Protein AF-A0A6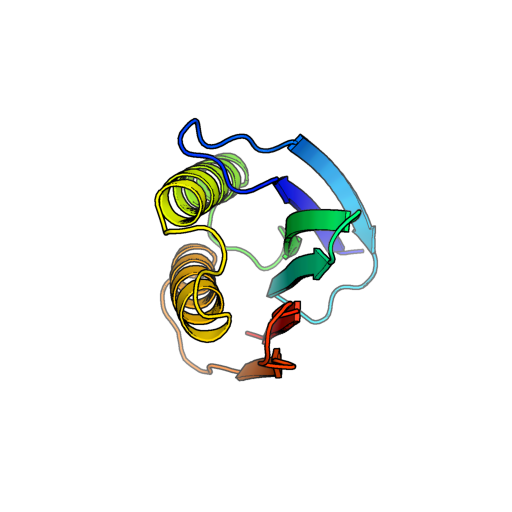62FFB8-F1 (afdb_monomer_lite)

Secondary structure (DSSP, 8-state):
-EEEEEEEE---TT--EEEEEEEEE--S-SEEEEEEEEEETTEEEEEEEEEEETTT-SS-HHHHHHHHHHHHHHHTTSPSS--HHHHHHHHHHHHHHHS-S-S--EEEEEEEE--SSS--EEEEEEEE-

Foldseek 3Di:
DFWKWKWKDFQALQLDGPDTDIDDDDDQFQKKKKWKAKQPPVDGGTMIMMIGRCVQWPDDPVRLSVLNSVLSNVRNPPPRCDPLVVNVVSVVVSVCVRHPDDDDWDWDKDWDWDDDPMIIIIMMITTHD

pLDDT: mean 83.83, std 11.18, range [48.25, 96.5]

Structure (mmCIF, N/CA/C/O backbone):
data_AF-A0A662FFB8-F1
#
_entry.id   AF-A0A662FFB8-F1
#
loop_
_atom_site.group_PDB
_atom_site.id
_atom_site.type_symbol
_atom_site.label_atom_id
_atom_site.label_alt_id
_atom_site.label_comp_id
_atom_site.label_asym_id
_atom_site.label_entity_id
_atom_site.label_seq_id
_atom_site.pdbx_PDB_ins_code
_atom_site.Cartn_x
_atom_site.Cartn_y
_atom_site.Cartn_z
_atom_site.occupancy
_atom_site.B_iso_or_equiv
_atom_site.auth_seq_id
_atom_site.auth_comp_id
_atom_site.auth_asym_id
_atom_site.auth_atom_id
_atom_site.pdbx_PDB_model_num
ATOM 1 N N . MET A 1 1 ? -22.597 6.192 6.570 1.00 79.31 1 MET A N 1
ATOM 2 C CA . MET A 1 1 ? -21.698 6.222 5.394 1.00 79.31 1 MET A CA 1
ATOM 3 C C . MET A 1 1 ? -20.290 6.257 5.936 1.00 79.31 1 MET A C 1
ATOM 5 O O . MET A 1 1 ? -20.074 7.029 6.860 1.00 79.31 1 MET A O 1
ATOM 9 N N . ALA A 1 2 ? -19.401 5.423 5.409 1.00 87.75 2 ALA A N 1
ATOM 10 C CA . ALA A 1 2 ? -18.025 5.320 5.874 1.00 87.75 2 ALA A CA 1
ATOM 11 C C . ALA A 1 2 ? -17.205 6.545 5.446 1.00 87.75 2 ALA A C 1
ATOM 13 O O . ALA A 1 2 ? -17.367 7.025 4.316 1.00 87.75 2 ALA A O 1
ATOM 14 N N . ARG A 1 3 ? -16.326 7.030 6.327 1.00 94.19 3 ARG A N 1
ATOM 15 C CA . ARG A 1 3 ? -15.320 8.061 6.029 1.00 94.19 3 ARG A CA 1
ATOM 16 C C . ARG A 1 3 ? -14.088 7.411 5.415 1.00 94.19 3 ARG A C 1
ATOM 18 O O . ARG A 1 3 ? -13.393 6.652 6.078 1.00 94.19 3 ARG A O 1
ATOM 25 N N . ILE A 1 4 ? -13.803 7.725 4.156 1.00 95.88 4 ILE A N 1
ATOM 26 C CA . ILE A 1 4 ? -12.706 7.110 3.408 1.00 95.88 4 ILE A CA 1
ATOM 27 C C . ILE A 1 4 ? -11.594 8.136 3.200 1.00 95.88 4 ILE A C 1
ATOM 29 O O . ILE A 1 4 ? -11.790 9.142 2.514 1.00 95.88 4 ILE A O 1
ATOM 33 N N . LEU A 1 5 ? -10.421 7.862 3.764 1.00 95.81 5 LEU A N 1
ATOM 34 C CA . LEU A 1 5 ? -9.181 8.549 3.419 1.00 95.81 5 LEU A CA 1
ATOM 35 C C . LEU A 1 5 ? -8.627 7.935 2.137 1.00 95.81 5 LEU A C 1
ATOM 37 O O . LEU A 1 5 ? -8.475 6.719 2.063 1.00 95.81 5 LEU A O 1
ATOM 41 N N . VAL A 1 6 ? -8.331 8.760 1.137 1.00 96.50 6 VAL A N 1
ATOM 42 C CA . VAL A 1 6 ? -7.671 8.329 -0.097 1.00 96.50 6 VAL A CA 1
ATOM 43 C C . VAL A 1 6 ? -6.343 9.058 -0.213 1.00 96.50 6 VAL A C 1
ATOM 45 O O . VAL A 1 6 ? -6.312 10.291 -0.244 1.00 96.50 6 VAL A O 1
ATOM 48 N N . LEU A 1 7 ? -5.270 8.281 -0.283 1.00 96.19 7 LEU A N 1
ATOM 49 C CA . LEU A 1 7 ? -3.903 8.744 -0.456 1.00 96.19 7 LEU A CA 1
ATOM 50 C C . LEU A 1 7 ? -3.368 8.192 -1.773 1.00 96.19 7 LEU A C 1
ATOM 52 O O . LEU A 1 7 ? -3.525 7.009 -2.056 1.00 96.19 7 LEU A O 1
ATOM 56 N N . THR A 1 8 ? -2.724 9.031 -2.569 1.00 95.38 8 THR A N 1
ATOM 57 C CA . THR A 1 8 ? -2.061 8.617 -3.810 1.00 95.38 8 THR A CA 1
ATOM 58 C C . THR A 1 8 ? -0.623 9.094 -3.778 1.00 95.38 8 THR A C 1
ATOM 60 O O . THR A 1 8 ? -0.364 10.207 -3.322 1.00 95.38 8 THR A O 1
ATOM 63 N N . CYS A 1 9 ? 0.310 8.285 -4.265 1.00 92.56 9 CYS A N 1
ATOM 64 C CA . CYS A 1 9 ? 1.685 8.707 -4.483 1.00 92.56 9 CYS A CA 1
ATOM 65 C C . CYS A 1 9 ? 2.237 8.187 -5.807 1.00 92.56 9 CYS A C 1
ATOM 67 O O . CYS A 1 9 ? 1.815 7.146 -6.315 1.00 92.56 9 CYS A O 1
ATOM 69 N N . HIS A 1 10 ? 3.212 8.929 -6.324 1.00 89.44 10 HIS A N 1
ATOM 70 C CA . HIS A 1 10 ? 4.217 8.396 -7.230 1.00 89.44 10 HIS A CA 1
ATOM 71 C C . HIS A 1 10 ? 5.410 8.010 -6.353 1.00 89.44 10 HIS A C 1
ATOM 73 O O . HIS A 1 10 ? 5.964 8.907 -5.707 1.00 89.44 10 HIS A O 1
ATOM 79 N N . PRO A 1 11 ? 5.763 6.717 -6.248 1.00 84.75 11 PRO A N 1
ATOM 80 C CA . PRO A 1 11 ? 6.930 6.297 -5.484 1.00 84.75 11 PRO A CA 1
ATOM 81 C C . PRO A 1 11 ? 8.168 7.097 -5.893 1.00 84.75 11 PRO A C 1
ATOM 83 O O . PRO A 1 11 ? 8.489 7.226 -7.071 1.00 84.75 11 PRO A O 1
ATOM 86 N N . SER A 1 12 ? 8.828 7.715 -4.916 1.00 79.94 12 SER A N 1
ATOM 87 C CA . SER A 1 12 ? 10.022 8.532 -5.147 1.00 79.94 12 SER A CA 1
ATOM 88 C C . SER A 1 12 ? 10.862 8.604 -3.873 1.00 79.94 12 SER A C 1
ATOM 90 O O . SER A 1 12 ? 10.291 8.576 -2.783 1.00 79.94 12 SER A O 1
ATOM 92 N N . PRO A 1 13 ? 12.198 8.746 -3.952 1.00 77.88 13 PRO A N 1
ATOM 93 C CA . PRO A 1 13 ? 13.052 8.810 -2.762 1.00 77.88 13 PRO A CA 1
ATOM 94 C C . PRO A 1 13 ? 12.665 9.915 -1.769 1.00 77.88 13 PRO A C 1
ATOM 96 O O . PRO A 1 13 ? 12.875 9.762 -0.564 1.00 77.88 13 PRO A O 1
ATOM 99 N N . GLU A 1 14 ? 12.081 11.012 -2.261 1.00 79.50 14 GLU A N 1
ATOM 100 C CA . GLU A 1 14 ? 11.605 12.143 -1.455 1.00 79.50 14 GLU A CA 1
ATOM 101 C C . GLU A 1 14 ? 10.301 11.839 -0.693 1.00 79.50 14 GLU A C 1
ATOM 103 O O . GLU A 1 14 ? 9.920 12.595 0.203 1.00 79.50 14 GLU A O 1
ATOM 108 N N . GLY A 1 15 ? 9.630 10.723 -1.003 1.00 67.62 15 GLY A N 1
ATOM 109 C CA . GLY A 1 15 ? 8.423 10.278 -0.311 1.00 67.62 15 GLY A CA 1
ATOM 110 C C . GLY A 1 15 ? 7.259 11.238 -0.516 1.00 67.62 15 GLY A C 1
ATOM 111 O O . GLY A 1 15 ? 6.774 11.846 0.437 1.00 67.62 15 GLY A O 1
ATOM 112 N N . GLY A 1 16 ? 6.822 11.423 -1.762 1.00 73.12 16 GLY A N 1
ATOM 113 C CA . GLY A 1 16 ? 5.763 12.376 -2.095 1.00 73.12 16 GLY A CA 1
ATOM 114 C C . GLY A 1 16 ? 4.373 11.747 -2.149 1.00 73.12 16 GLY A C 1
ATOM 115 O O . GLY A 1 16 ? 4.071 11.025 -3.094 1.00 73.12 16 GLY A O 1
ATOM 116 N N . VAL A 1 17 ? 3.482 12.086 -1.209 1.00 79.38 17 VAL A N 1
ATOM 117 C CA . VAL A 1 17 ? 2.034 11.885 -1.409 1.00 79.38 17 VAL A CA 1
ATOM 118 C C . VAL A 1 17 ? 1.549 12.965 -2.373 1.00 79.38 17 VAL A C 1
ATOM 120 O O . VAL A 1 17 ? 1.646 14.156 -2.086 1.00 79.38 17 VAL A O 1
ATOM 123 N N . THR A 1 18 ? 1.062 12.552 -3.535 1.00 85.62 18 THR A N 1
ATOM 124 C CA . THR A 1 18 ? 0.660 13.437 -4.634 1.00 85.62 18 THR A CA 1
ATOM 125 C C . THR A 1 18 ? -0.790 13.878 -4.509 1.00 85.62 18 THR A C 1
ATOM 127 O O . THR A 1 18 ? -1.171 14.919 -5.041 1.00 85.62 18 THR A O 1
ATOM 130 N N . ASN A 1 19 ? -1.608 13.112 -3.784 1.00 88.69 19 ASN A N 1
ATOM 131 C CA . ASN A 1 19 ? -2.996 13.458 -3.518 1.00 88.69 19 ASN A CA 1
ATOM 132 C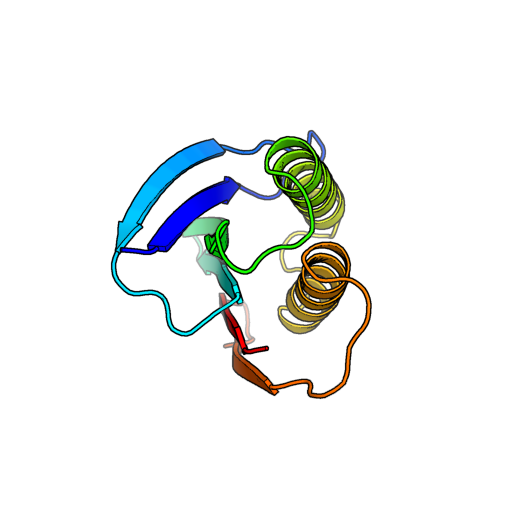 C . ASN A 1 19 ? -3.436 12.955 -2.139 1.00 88.69 19 ASN A C 1
ATOM 134 O O . ASN A 1 19 ? -3.211 11.796 -1.798 1.00 88.69 19 ASN A O 1
ATOM 138 N N . VAL A 1 20 ? -4.095 13.826 -1.375 1.00 92.00 20 VAL A N 1
ATOM 139 C CA . VAL A 1 20 ? -4.796 13.488 -0.133 1.00 92.00 20 VAL A CA 1
ATOM 140 C C . VAL A 1 20 ? -6.218 14.003 -0.266 1.00 92.00 20 VAL A C 1
ATOM 142 O O . VAL A 1 20 ? -6.438 15.209 -0.389 1.00 92.00 20 VAL A O 1
ATOM 145 N N . ARG A 1 21 ? -7.203 13.106 -0.224 1.00 94.69 21 ARG A N 1
ATOM 146 C CA . ARG A 1 21 ? -8.616 13.495 -0.268 1.00 94.69 21 ARG A CA 1
ATOM 147 C C . ARG A 1 21 ? -9.462 12.647 0.662 1.00 94.69 21 ARG A C 1
ATOM 149 O O . ARG A 1 21 ? -9.163 11.487 0.932 1.00 94.69 21 ARG A O 1
ATOM 156 N N . LYS A 1 22 ? -10.573 13.232 1.098 1.00 92.31 22 LYS A N 1
ATOM 157 C CA . LYS A 1 22 ? -11.612 12.543 1.863 1.00 92.31 22 LYS A CA 1
ATOM 158 C 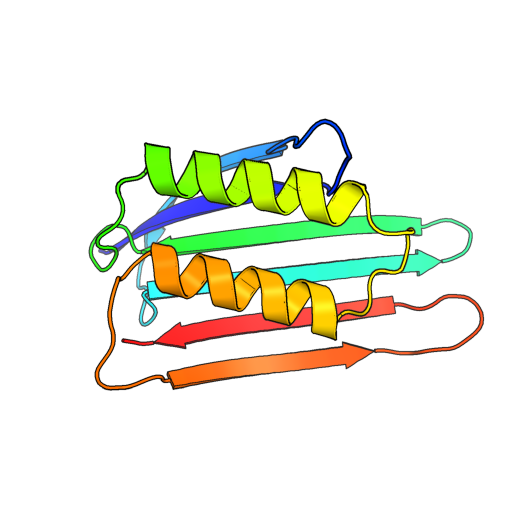C . LYS A 1 22 ? -12.798 12.266 0.960 1.00 92.31 22 LYS A C 1
ATOM 160 O O . LYS A 1 22 ? -13.217 13.125 0.186 1.00 92.31 22 LYS A O 1
ATOM 165 N N . SER A 1 23 ? -13.327 11.060 1.064 1.00 92.25 23 SER A N 1
ATOM 166 C CA . SER A 1 23 ? -14.536 10.631 0.379 1.00 92.25 23 SER A CA 1
ATOM 167 C C . SER A 1 23 ? -15.492 9.988 1.378 1.00 92.25 23 SER A C 1
ATOM 169 O O . SER A 1 23 ? -15.097 9.591 2.474 1.00 92.25 23 SER A O 1
ATOM 171 N N . TYR A 1 24 ? -16.760 9.896 0.998 1.00 90.06 24 TYR A N 1
ATOM 172 C CA . TYR A 1 24 ? -17.798 9.251 1.789 1.00 90.06 24 TYR A CA 1
ATOM 173 C C . TYR A 1 24 ? -18.476 8.202 0.922 1.00 90.06 24 TYR A C 1
ATOM 175 O O . TYR A 1 24 ? -18.862 8.480 -0.213 1.00 90.06 24 TYR A O 1
ATOM 183 N N . GLY A 1 25 ? -18.629 6.990 1.445 1.00 86.75 25 GLY A N 1
ATOM 184 C CA . GLY A 1 25 ? -19.166 5.895 0.649 1.00 86.75 25 GLY A CA 1
ATOM 185 C C . GLY A 1 25 ? -19.580 4.686 1.467 1.00 86.75 25 GLY A C 1
ATOM 186 O O . GLY A 1 25 ? -19.625 4.717 2.697 1.00 86.75 25 GLY A O 1
ATOM 187 N N . LYS A 1 26 ? -19.920 3.607 0.764 1.00 84.75 26 LYS A N 1
ATOM 188 C CA . LYS A 1 26 ? -19.984 2.272 1.360 1.00 84.75 26 LYS A CA 1
ATOM 189 C C . LYS A 1 26 ? -18.591 1.657 1.248 1.00 84.75 26 LYS A C 1
ATOM 191 O O . LYS A 1 26 ? -18.056 1.594 0.145 1.00 84.75 26 LYS A O 1
ATOM 196 N N . ALA A 1 27 ? -18.027 1.230 2.371 1.00 85.94 27 ALA A N 1
ATOM 197 C CA . ALA A 1 27 ? -16.772 0.497 2.424 1.00 85.94 27 ALA A CA 1
ATOM 198 C C . ALA A 1 27 ? -17.004 -0.769 3.251 1.00 85.94 27 ALA A C 1
ATOM 200 O O . ALA A 1 27 ? -17.403 -0.682 4.406 1.00 85.94 27 ALA A O 1
ATOM 201 N N . GLU A 1 28 ? -16.787 -1.927 2.633 1.00 87.69 28 GLU A N 1
ATOM 202 C CA . GLU A 1 28 ? -16.823 -3.241 3.297 1.00 87.69 28 GLU A CA 1
ATOM 203 C C . GLU A 1 28 ? -15.415 -3.697 3.706 1.00 87.69 28 GLU A C 1
ATOM 205 O O . GLU A 1 28 ? -15.218 -4.849 4.057 1.00 87.69 28 GLU A O 1
ATOM 210 N N . TYR A 1 29 ? -14.425 -2.812 3.604 1.00 89.38 29 TYR A N 1
ATOM 211 C CA . TYR A 1 29 ? -13.017 -3.070 3.880 1.00 89.38 29 TYR A CA 1
ATOM 212 C C . TYR A 1 29 ? -12.491 -2.058 4.899 1.00 89.38 29 TYR A C 1
ATOM 214 O O . TYR A 1 29 ? -13.025 -0.952 5.027 1.00 89.38 29 TYR A O 1
ATOM 222 N N . VAL A 1 30 ? -11.403 -2.421 5.573 1.00 91.25 30 VAL A N 1
ATOM 223 C CA . VAL A 1 30 ? -10.631 -1.504 6.422 1.00 91.25 30 VAL A CA 1
ATOM 224 C C . VAL A 1 30 ? -9.666 -0.705 5.564 1.00 91.25 30 VAL A C 1
ATOM 226 O O . VAL A 1 30 ? -9.664 0.521 5.608 1.00 91.25 30 VAL A O 1
ATOM 229 N N . ALA A 1 31 ? -8.888 -1.395 4.730 1.00 92.50 31 ALA A N 1
ATOM 230 C CA . ALA A 1 31 ? -7.938 -0.776 3.821 1.00 92.50 31 ALA A CA 1
ATOM 231 C C . ALA A 1 31 ? -7.967 -1.448 2.443 1.00 92.50 31 ALA A C 1
ATOM 233 O O . ALA A 1 31 ? -8.263 -2.634 2.306 1.00 92.50 31 ALA A O 1
ATOM 234 N N . LEU A 1 32 ? -7.674 -0.675 1.406 1.00 94.12 32 LEU A N 1
ATOM 235 C CA . LEU A 1 32 ? -7.543 -1.132 0.032 1.00 94.12 32 LEU A CA 1
ATOM 236 C C . LEU A 1 32 ? -6.347 -0.421 -0.584 1.00 94.12 32 LEU A C 1
ATOM 238 O O . LEU A 1 32 ? -6.257 0.799 -0.505 1.00 94.12 32 LEU A O 1
ATOM 242 N N . ALA A 1 33 ? -5.461 -1.177 -1.216 1.00 94.88 33 ALA A N 1
ATOM 243 C CA . ALA A 1 33 ? -4.331 -0.645 -1.956 1.00 94.88 33 ALA A CA 1
ATOM 244 C C . ALA A 1 33 ? -4.399 -1.089 -3.418 1.00 94.88 33 ALA A C 1
ATOM 246 O O . ALA A 1 33 ? -4.634 -2.265 -3.713 1.00 94.88 33 ALA A O 1
ATOM 247 N N . GLU A 1 34 ? -4.196 -0.141 -4.324 1.00 94.56 34 GLU A N 1
ATOM 248 C CA . GLU A 1 34 ? -4.100 -0.360 -5.763 1.00 94.56 34 GLU A CA 1
ATOM 249 C C . GLU A 1 34 ? -2.745 0.158 -6.234 1.00 94.56 34 GLU A C 1
ATOM 251 O O . GLU A 1 34 ? -2.402 1.317 -6.013 1.00 94.56 34 GLU A O 1
ATOM 256 N N . TYR A 1 35 ? -1.975 -0.716 -6.868 1.00 92.00 35 TYR A N 1
ATOM 257 C CA . TYR A 1 35 ? -0.666 -0.400 -7.413 1.00 92.00 35 TYR A CA 1
ATOM 258 C C . TYR A 1 35 ? -0.643 -0.679 -8.903 1.00 92.00 35 TYR A C 1
ATOM 260 O O . TYR A 1 35 ? -1.192 -1.683 -9.375 1.00 92.00 35 TYR A O 1
ATOM 268 N N . TYR A 1 36 ? 0.013 0.211 -9.629 1.00 89.50 36 TYR A N 1
ATOM 269 C CA . TYR A 1 36 ? 0.181 0.122 -11.060 1.00 89.50 36 TYR A CA 1
ATOM 270 C C . TYR A 1 36 ? 1.575 0.609 -11.433 1.00 89.50 36 TYR A C 1
ATOM 272 O O . TYR A 1 36 ? 1.933 1.740 -11.108 1.00 89.50 36 TYR A O 1
ATOM 280 N N . VAL A 1 37 ? 2.303 -0.205 -12.192 1.00 86.50 37 VAL A N 1
ATOM 281 C CA . VAL A 1 37 ? 3.540 0.177 -12.868 1.00 86.50 37 VAL A CA 1
ATOM 282 C C . VAL A 1 37 ? 3.476 -0.235 -14.333 1.00 86.50 37 VAL A C 1
ATOM 284 O O . VAL A 1 37 ? 3.022 -1.331 -14.667 1.00 86.50 37 VAL A O 1
ATOM 287 N N . THR A 1 38 ? 3.912 0.656 -15.216 1.00 82.38 38 THR A N 1
ATOM 288 C CA . THR A 1 38 ? 4.129 0.376 -16.638 1.00 82.38 38 THR A CA 1
ATOM 289 C C . THR A 1 38 ? 5.486 0.911 -17.043 1.00 82.38 38 THR A C 1
ATOM 291 O O . THR A 1 38 ? 5.885 1.979 -16.581 1.00 82.38 38 THR A O 1
ATOM 294 N N . ASN A 1 39 ? 6.162 0.175 -17.915 1.00 73.31 39 ASN A N 1
ATOM 295 C CA . ASN A 1 39 ? 7.473 0.530 -18.435 1.00 73.31 39 ASN A CA 1
ATOM 296 C C . ASN A 1 39 ? 7.481 0.463 -19.968 1.00 73.31 39 ASN A C 1
ATOM 298 O O . ASN A 1 39 ? 8.376 -0.120 -20.557 1.00 73.31 39 ASN A O 1
ATOM 302 N N . GLU A 1 40 ? 6.436 0.964 -20.629 1.00 75.31 40 GLU A N 1
ATOM 303 C CA . GLU A 1 40 ? 6.377 0.992 -22.096 1.00 75.31 40 GLU A CA 1
ATOM 304 C C . GLU A 1 40 ? 7.289 2.121 -22.630 1.00 75.31 40 GLU A C 1
ATOM 306 O O . GLU A 1 40 ? 7.437 3.134 -21.945 1.00 75.31 40 GLU A O 1
ATOM 311 N N . PRO A 1 41 ? 7.839 2.018 -23.860 1.00 67.69 41 PRO A N 1
ATOM 312 C CA . PRO A 1 41 ? 8.804 2.976 -24.428 1.00 67.69 41 PRO A CA 1
ATOM 313 C C . PRO A 1 41 ? 8.406 4.461 -24.368 1.00 67.69 41 PRO A C 1
ATOM 315 O O . PRO A 1 41 ? 9.276 5.324 -24.397 1.00 67.69 41 PRO A O 1
ATOM 318 N N . ASP A 1 42 ? 7.105 4.751 -24.274 1.00 72.62 42 ASP A N 1
ATOM 319 C CA . ASP A 1 42 ? 6.536 6.104 -24.215 1.00 72.62 42 ASP A CA 1
ATOM 320 C C . ASP A 1 42 ? 5.633 6.323 -22.985 1.00 72.62 42 ASP A C 1
ATOM 322 O O . ASP A 1 42 ? 4.948 7.345 -22.870 1.00 72.62 42 ASP A O 1
ATOM 326 N N . ARG A 1 43 ? 5.557 5.335 -22.084 1.00 66.19 43 ARG A N 1
ATOM 327 C CA . ARG A 1 43 ? 4.712 5.363 -20.885 1.00 66.19 43 ARG A CA 1
ATOM 328 C C . ARG A 1 43 ? 5.425 4.643 -19.755 1.00 66.19 43 ARG A C 1
ATOM 330 O O . ARG A 1 43 ? 5.237 3.443 -19.553 1.00 66.19 43 ARG A O 1
ATOM 337 N N . GLU A 1 44 ? 6.185 5.424 -19.003 1.00 74.31 44 GLU A N 1
ATOM 338 C CA . GLU A 1 44 ? 6.727 5.034 -17.710 1.00 74.31 44 GLU A CA 1
ATOM 339 C C . GLU A 1 44 ? 5.938 5.764 -16.625 1.00 74.31 44 GLU A C 1
ATOM 341 O O . GLU A 1 44 ? 5.961 6.995 -16.538 1.00 74.31 44 GLU A O 1
ATOM 346 N N . TYR A 1 45 ? 5.171 5.019 -15.832 1.00 81.44 45 TYR A N 1
ATOM 347 C CA . TYR A 1 45 ? 4.578 5.575 -14.624 1.00 81.44 45 TYR A CA 1
ATOM 348 C C . TYR A 1 45 ? 4.330 4.503 -13.577 1.00 81.44 45 TYR A C 1
ATOM 350 O O . TYR A 1 45 ? 3.942 3.374 -13.884 1.00 81.44 45 TYR A O 1
ATOM 358 N N . GLU A 1 46 ? 4.497 4.917 -12.329 1.00 85.38 46 GLU A N 1
ATOM 359 C CA . GLU A 1 46 ? 4.262 4.118 -11.141 1.00 85.38 46 GLU A CA 1
ATOM 360 C C . GLU A 1 46 ? 3.328 4.887 -10.204 1.00 85.38 46 GLU A C 1
ATOM 362 O O . GLU A 1 46 ? 3.542 6.071 -9.919 1.00 85.38 46 GLU A O 1
ATOM 367 N N . ILE A 1 47 ? 2.247 4.243 -9.772 1.00 91.00 47 ILE A N 1
ATOM 368 C CA . ILE A 1 47 ? 1.233 4.832 -8.897 1.00 91.00 47 ILE A CA 1
ATOM 369 C C . ILE A 1 47 ? 0.862 3.815 -7.827 1.00 91.00 47 ILE A C 1
ATOM 371 O O . ILE A 1 47 ? 0.520 2.675 -8.138 1.00 91.00 47 ILE A O 1
ATOM 375 N N . LEU A 1 48 ? 0.847 4.270 -6.576 1.00 93.19 48 LEU A N 1
ATOM 376 C CA . LEU A 1 48 ? 0.240 3.562 -5.458 1.00 93.19 48 LEU A CA 1
ATOM 377 C C . LEU A 1 48 ? -0.897 4.416 -4.890 1.00 93.19 48 LEU A C 1
ATOM 379 O O . LEU A 1 48 ? -0.704 5.584 -4.548 1.00 93.19 48 LEU A O 1
ATOM 383 N N . GLU A 1 49 ? -2.086 3.835 -4.782 1.00 96.19 49 GLU A N 1
ATOM 384 C CA . GLU A 1 49 ? -3.238 4.434 -4.115 1.00 96.19 49 GLU A CA 1
ATOM 385 C C . GLU A 1 49 ? -3.629 3.593 -2.901 1.00 96.19 49 GLU A C 1
ATOM 387 O O . GLU A 1 49 ? -3.822 2.385 -3.013 1.00 96.19 49 GLU A O 1
ATOM 392 N N . LEU A 1 50 ? -3.787 4.241 -1.749 1.00 96.38 50 LEU A N 1
ATOM 393 C CA . LEU A 1 50 ? -4.323 3.663 -0.526 1.00 96.38 50 LEU A CA 1
ATOM 394 C C . LEU A 1 50 ? -5.685 4.285 -0.219 1.00 96.38 50 LEU A C 1
ATOM 396 O O . LEU A 1 50 ? -5.843 5.505 -0.202 1.00 96.38 50 LEU A O 1
ATOM 400 N N . ARG A 1 51 ? -6.669 3.444 0.090 1.00 96.06 51 ARG A N 1
ATOM 401 C CA . ARG A 1 51 ? -7.979 3.839 0.605 1.00 96.06 51 ARG A CA 1
ATOM 402 C C . ARG A 1 51 ? -8.184 3.216 1.971 1.00 96.06 51 ARG A C 1
ATOM 404 O O . ARG A 1 51 ? -8.149 1.997 2.083 1.00 96.06 51 ARG A O 1
ATOM 411 N N . VAL A 1 52 ? -8.463 4.028 2.982 1.00 94.81 52 VAL A N 1
ATOM 412 C CA . VAL A 1 52 ? -8.678 3.562 4.358 1.00 94.81 52 VAL A CA 1
ATOM 413 C C . VAL A 1 52 ? -10.044 4.007 4.849 1.00 94.81 52 VAL A C 1
ATOM 415 O O . VAL A 1 52 ? -10.391 5.182 4.743 1.00 94.81 52 VAL A O 1
ATOM 418 N N . ASN A 1 53 ? -10.821 3.073 5.387 1.00 94.12 53 ASN A N 1
ATOM 419 C CA . ASN A 1 53 ? -12.041 3.367 6.117 1.00 94.12 53 ASN A CA 1
ATOM 420 C C . ASN A 1 53 ? -11.676 3.826 7.536 1.00 94.12 53 ASN A C 1
ATOM 422 O O . ASN A 1 53 ? -11.363 3.013 8.401 1.00 94.12 53 ASN A O 1
ATOM 426 N N . LEU A 1 54 ? -11.729 5.136 7.769 1.00 93.06 54 LEU A N 1
ATOM 427 C CA . LEU A 1 54 ? -11.376 5.768 9.043 1.00 93.06 54 LEU A CA 1
ATOM 428 C C . LEU A 1 54 ? -12.339 5.425 10.185 1.00 93.06 54 LEU A C 1
ATOM 430 O O . LEU A 1 54 ? -12.033 5.722 11.334 1.00 93.06 54 LEU A O 1
ATOM 434 N N . ASP A 1 55 ? -13.511 4.863 9.886 1.00 91.12 55 ASP A N 1
ATOM 435 C CA . ASP A 1 55 ? -14.441 4.398 10.919 1.00 91.12 55 ASP A CA 1
ATOM 436 C C . ASP A 1 55 ? -14.064 3.005 11.446 1.00 91.12 55 ASP A C 1
ATOM 438 O O . ASP A 1 55 ? -14.499 2.625 12.526 1.00 91.12 55 ASP A O 1
ATOM 442 N N . GLU A 1 56 ? -13.240 2.267 10.696 1.00 89.88 56 GLU A N 1
ATOM 443 C CA . GLU A 1 56 ? -12.793 0.908 11.019 1.00 89.88 56 GLU A CA 1
ATOM 444 C C . GLU A 1 56 ? -11.302 0.817 11.364 1.00 89.88 56 GLU A C 1
ATOM 446 O O . GLU A 1 56 ? -10.860 -0.220 11.864 1.00 89.88 56 GLU A O 1
ATOM 451 N N . ALA A 1 57 ? -10.526 1.852 11.032 1.00 89.00 57 ALA A N 1
ATOM 452 C CA . ALA A 1 57 ? -9.108 1.961 11.342 1.00 89.00 57 ALA A CA 1
ATOM 453 C C . ALA A 1 57 ? -8.890 2.331 12.815 1.00 89.00 57 ALA A C 1
ATOM 455 O O . ALA A 1 57 ? -9.646 3.116 13.385 1.00 89.00 57 ALA A O 1
ATOM 456 N N . GLU A 1 58 ? -7.825 1.799 13.409 1.00 89.31 58 GLU A N 1
ATOM 457 C CA . GLU A 1 58 ? -7.395 2.153 14.766 1.00 89.31 58 GLU A CA 1
ATOM 458 C C . GLU A 1 58 ? -6.303 3.226 14.758 1.00 89.31 58 GLU A C 1
ATOM 460 O O . GLU A 1 58 ? -6.245 4.059 15.664 1.00 89.31 58 GLU A O 1
ATOM 465 N N . ALA A 1 59 ? -5.467 3.247 13.715 1.00 88.69 59 ALA A N 1
ATOM 466 C CA . ALA A 1 59 ? -4.511 4.323 13.497 1.00 88.69 59 ALA A CA 1
ATOM 467 C C . ALA A 1 59 ? -5.221 5.629 13.111 1.00 88.69 59 ALA A C 1
ATOM 469 O O . ALA A 1 59 ? -6.181 5.642 12.333 1.00 88.69 59 ALA A O 1
ATOM 470 N N . ASP A 1 60 ? -4.718 6.753 13.620 1.00 91.88 60 ASP A N 1
ATOM 471 C CA . ASP A 1 60 ? -5.230 8.066 13.244 1.00 91.88 60 ASP A CA 1
ATOM 472 C C . ASP A 1 60 ? -4.781 8.483 11.831 1.00 91.88 60 ASP A C 1
ATOM 474 O O . ASP A 1 60 ? -3.784 8.011 11.286 1.00 91.88 60 ASP A O 1
ATOM 478 N N . GLU A 1 61 ? -5.519 9.418 11.230 1.00 92.12 61 GLU A N 1
ATOM 479 C CA . GLU A 1 61 ? -5.274 9.907 9.867 1.00 92.12 61 GLU A CA 1
ATOM 480 C C . GLU A 1 61 ? -3.842 10.415 9.644 1.00 92.12 61 GLU A C 1
ATOM 482 O O . GLU A 1 61 ? -3.281 10.219 8.561 1.00 92.12 61 GLU A O 1
ATOM 487 N N . LYS A 1 62 ? -3.240 11.068 10.647 1.00 91.88 62 LYS A N 1
ATOM 488 C CA . LYS A 1 62 ? -1.886 11.610 10.533 1.00 91.88 62 LYS A CA 1
ATOM 489 C C . LYS A 1 62 ? -0.873 10.470 10.513 1.00 91.88 62 LYS A C 1
ATOM 491 O O . LYS A 1 62 ? -0.016 10.468 9.633 1.00 91.88 62 LYS A O 1
ATOM 496 N N . SER A 1 63 ? -1.013 9.499 11.415 1.00 92.69 63 SER A N 1
ATOM 497 C CA . SER A 1 63 ? -0.181 8.294 11.445 1.00 92.69 63 SER A CA 1
ATOM 498 C C . SER A 1 63 ? -0.290 7.503 10.139 1.00 92.69 63 SER A C 1
ATOM 500 O O . SER A 1 63 ? 0.735 7.204 9.532 1.00 92.69 63 SER A O 1
ATOM 502 N N . ILE A 1 64 ? -1.506 7.277 9.628 1.00 94.00 64 ILE A N 1
ATOM 503 C CA . ILE A 1 64 ? -1.730 6.591 8.343 1.00 94.00 64 ILE A CA 1
ATOM 504 C C . ILE A 1 64 ? -1.024 7.327 7.199 1.00 94.00 64 ILE A C 1
ATOM 506 O O . ILE A 1 64 ? -0.355 6.710 6.370 1.00 94.00 64 ILE A O 1
ATOM 510 N N . THR A 1 65 ? -1.169 8.653 7.144 1.00 93.50 65 THR A N 1
ATOM 511 C CA . THR A 1 65 ? -0.569 9.472 6.084 1.00 93.50 65 THR A CA 1
ATOM 512 C C . THR A 1 65 ? 0.955 9.455 6.155 1.00 93.50 65 THR A C 1
ATOM 514 O O . THR A 1 65 ? 1.615 9.377 5.120 1.00 93.50 65 THR A O 1
ATOM 517 N N . GLU A 1 66 ? 1.525 9.511 7.358 1.00 93.00 66 GLU A N 1
ATOM 518 C CA . GLU A 1 66 ? 2.970 9.462 7.578 1.00 93.00 66 GLU A CA 1
ATOM 519 C C . GLU A 1 66 ? 3.553 8.087 7.226 1.00 93.00 66 GLU A C 1
ATOM 521 O O . GLU A 1 66 ? 4.524 8.021 6.471 1.00 93.00 66 GLU A O 1
ATOM 526 N N . SER A 1 67 ? 2.916 6.993 7.655 1.00 93.25 67 SER A N 1
ATOM 527 C CA . SER A 1 67 ? 3.316 5.633 7.274 1.00 93.25 67 SER A CA 1
ATOM 528 C C . SER A 1 67 ? 3.210 5.409 5.764 1.00 93.25 67 SER A C 1
ATOM 530 O O . SER A 1 67 ? 4.130 4.865 5.156 1.00 93.25 67 SER A O 1
ATOM 532 N N . PHE A 1 68 ? 2.147 5.902 5.119 1.00 94.44 68 PHE A N 1
ATOM 533 C CA . PHE A 1 68 ? 2.018 5.833 3.663 1.00 94.44 68 PHE A CA 1
ATOM 534 C C . PHE A 1 68 ? 3.096 6.657 2.944 1.00 94.44 68 PHE A C 1
ATOM 536 O O . PHE A 1 68 ? 3.671 6.206 1.956 1.00 94.44 68 PHE A O 1
ATOM 543 N N . LYS A 1 69 ? 3.430 7.847 3.457 1.00 92.00 69 LYS A N 1
ATOM 544 C CA . LYS A 1 69 ? 4.518 8.676 2.923 1.00 92.00 69 LYS A CA 1
ATOM 545 C C . LYS A 1 69 ? 5.869 7.957 3.006 1.00 92.00 69 LYS A C 1
ATOM 547 O O . LYS A 1 69 ? 6.629 7.969 2.035 1.00 92.00 69 LYS A O 1
ATOM 552 N N . ASN A 1 70 ? 6.150 7.320 4.142 1.00 92.44 70 ASN A N 1
ATOM 553 C CA . ASN A 1 70 ? 7.363 6.532 4.351 1.00 92.44 70 ASN A CA 1
ATOM 554 C C . ASN A 1 70 ? 7.413 5.336 3.399 1.00 92.44 70 ASN A C 1
ATOM 556 O O . ASN A 1 70 ? 8.428 5.148 2.734 1.00 92.44 70 ASN A O 1
ATOM 560 N N . LEU A 1 71 ? 6.299 4.613 3.239 1.00 92.00 71 LEU A N 1
ATOM 561 C CA . LEU A 1 71 ? 6.168 3.543 2.253 1.00 92.00 71 LEU A CA 1
ATOM 562 C C . LEU A 1 71 ? 6.512 4.039 0.840 1.00 92.00 71 LEU A C 1
ATOM 564 O O . LEU A 1 71 ? 7.359 3.454 0.175 1.00 92.00 71 LEU A O 1
ATOM 568 N N . CYS A 1 72 ? 5.928 5.153 0.391 1.00 90.44 72 CYS A N 1
ATOM 569 C CA . CYS A 1 72 ? 6.229 5.715 -0.930 1.00 90.44 72 CYS A CA 1
ATOM 570 C C . CYS A 1 72 ? 7.708 6.123 -1.083 1.00 90.44 72 CYS A C 1
ATOM 572 O O . CYS A 1 72 ? 8.259 6.004 -2.178 1.00 90.44 72 CYS A O 1
ATOM 574 N N . SER A 1 73 ? 8.355 6.574 0.000 1.00 89.94 73 SER A N 1
ATOM 575 C CA . SER A 1 73 ? 9.796 6.867 0.028 1.00 89.94 73 SER A CA 1
ATOM 576 C C . SER A 1 73 ? 10.650 5.609 -0.099 1.00 89.94 73 SER A C 1
ATOM 578 O O . SER A 1 73 ? 11.619 5.596 -0.856 1.00 89.94 73 SER A O 1
ATOM 580 N N . GLU A 1 74 ? 10.297 4.550 0.631 1.00 89.06 74 GLU A N 1
ATOM 581 C CA . GLU A 1 74 ? 10.980 3.258 0.564 1.00 89.06 74 GLU A CA 1
ATOM 582 C C . GLU A 1 74 ? 10.870 2.643 -0.828 1.00 89.06 74 GLU A C 1
ATOM 584 O O . GLU A 1 74 ? 11.886 2.244 -1.394 1.00 89.06 74 GLU A O 1
ATOM 589 N N . LEU A 1 75 ? 9.664 2.635 -1.402 1.00 87.12 75 LEU A N 1
ATOM 590 C CA . LEU A 1 75 ? 9.412 2.109 -2.741 1.00 87.12 75 LEU A CA 1
ATOM 591 C C . LEU A 1 75 ? 10.194 2.875 -3.811 1.00 87.12 75 LEU A C 1
ATOM 593 O O . LEU A 1 75 ? 10.814 2.254 -4.662 1.00 87.12 75 LEU A O 1
ATOM 597 N N . GLY A 1 76 ? 10.271 4.206 -3.721 1.00 83.19 76 GLY A N 1
ATOM 598 C CA . GLY A 1 76 ? 11.045 5.010 -4.670 1.00 83.19 76 GLY A CA 1
ATOM 599 C C . GLY A 1 76 ? 12.566 4.845 -4.583 1.00 83.19 76 GLY A C 1
ATOM 600 O O . GLY A 1 76 ? 13.279 5.357 -5.443 1.00 83.19 76 GLY A O 1
ATOM 601 N N . ARG A 1 77 ? 13.087 4.178 -3.543 1.00 83.00 77 ARG A N 1
ATOM 602 C CA . ARG A 1 77 ? 14.509 3.795 -3.442 1.00 83.00 77 ARG A CA 1
ATOM 603 C C . ARG A 1 77 ? 14.786 2.412 -4.019 1.00 83.00 77 ARG A C 1
ATOM 605 O O . ARG A 1 77 ? 15.955 2.064 -4.194 1.00 83.00 77 ARG A O 1
ATOM 612 N N . LEU A 1 78 ? 13.746 1.619 -4.265 1.00 77.31 78 LEU A N 1
ATOM 613 C CA . LEU A 1 78 ? 13.889 0.373 -4.998 1.00 77.31 78 LEU A CA 1
ATOM 614 C C . LEU A 1 78 ? 14.215 0.708 -6.459 1.00 77.31 78 LEU A C 1
ATOM 616 O O . LEU A 1 78 ? 13.820 1.769 -6.950 1.00 77.31 78 LEU A O 1
ATOM 620 N N . PRO A 1 79 ? 14.969 -0.153 -7.160 1.00 68.31 79 PRO A N 1
ATOM 621 C CA . PRO A 1 79 ? 15.147 0.021 -8.590 1.00 68.31 79 PRO A CA 1
ATOM 622 C C . PRO A 1 79 ? 13.768 0.130 -9.267 1.00 68.31 79 PRO A C 1
ATOM 624 O O . PRO A 1 79 ? 12.854 -0.601 -8.868 1.00 68.31 79 PRO A O 1
ATOM 627 N N . PRO A 1 80 ? 13.603 1.027 -10.263 1.00 59.53 80 PRO A N 1
ATOM 628 C CA . PRO A 1 80 ? 12.391 1.050 -11.075 1.00 59.53 80 PRO A CA 1
ATOM 629 C C . PRO A 1 80 ? 12.159 -0.373 -11.579 1.00 59.53 80 PRO A C 1
ATOM 631 O O . PRO A 1 80 ? 13.125 -1.018 -11.995 1.00 59.53 80 PRO A O 1
ATOM 634 N N . LEU A 1 81 ? 10.913 -0.858 -11.497 1.00 54.19 81 LEU A N 1
ATOM 635 C CA . LEU A 1 81 ? 10.529 -2.282 -11.590 1.00 54.19 81 LEU A CA 1
ATOM 636 C C . LEU A 1 81 ? 10.617 -3.069 -10.270 1.00 54.19 81 LEU A C 1
ATOM 638 O O . LEU A 1 81 ? 10.923 -4.263 -10.287 1.00 54.19 81 LEU A O 1
ATOM 642 N N . GLY A 1 82 ? 10.329 -2.431 -9.131 1.00 56.69 82 GLY A N 1
ATOM 643 C CA . GLY A 1 82 ? 10.116 -3.154 -7.878 1.00 56.69 82 GLY A CA 1
ATOM 644 C C . GLY A 1 82 ? 9.164 -4.331 -8.106 1.00 56.69 82 GLY A C 1
ATOM 645 O O . GLY A 1 82 ? 8.099 -4.158 -8.702 1.00 56.69 82 GLY A O 1
ATOM 646 N N . ASP A 1 83 ? 9.573 -5.532 -7.685 1.00 72.56 83 ASP A N 1
ATOM 647 C CA . ASP A 1 83 ? 8.748 -6.732 -7.802 1.00 72.56 83 ASP A CA 1
ATOM 648 C C . ASP A 1 83 ? 7.364 -6.398 -7.232 1.00 72.56 83 ASP A C 1
ATOM 650 O O . ASP A 1 83 ? 7.239 -5.937 -6.093 1.00 72.56 83 ASP A O 1
ATOM 654 N N . THR A 1 84 ? 6.314 -6.594 -8.033 1.00 80.19 84 THR A N 1
ATOM 655 C CA . THR A 1 84 ? 4.929 -6.305 -7.627 1.00 80.19 84 THR A CA 1
ATOM 656 C C . THR A 1 84 ? 4.599 -7.029 -6.310 1.00 80.19 84 THR A C 1
ATOM 658 O O . THR A 1 84 ? 3.788 -6.553 -5.512 1.00 80.19 84 THR A O 1
ATOM 661 N N . ILE A 1 85 ? 5.280 -8.149 -6.040 1.00 83.31 85 ILE A N 1
ATOM 662 C CA . ILE A 1 85 ? 5.227 -8.898 -4.786 1.00 83.31 85 ILE A CA 1
ATOM 663 C C . ILE A 1 85 ? 5.887 -8.143 -3.622 1.00 83.31 85 ILE A C 1
ATOM 665 O O . ILE A 1 85 ? 5.347 -8.162 -2.517 1.00 83.31 85 ILE A O 1
ATOM 669 N N . ASP A 1 86 ? 7.025 -7.483 -3.817 1.00 84.12 86 ASP A N 1
ATOM 670 C CA . ASP A 1 86 ? 7.695 -6.722 -2.755 1.00 84.12 86 ASP A CA 1
ATOM 671 C C . ASP A 1 86 ? 6.900 -5.474 -2.372 1.00 84.12 86 ASP A C 1
ATOM 673 O O . ASP A 1 86 ? 6.720 -5.199 -1.182 1.00 84.12 86 ASP A O 1
ATOM 677 N N . VAL A 1 87 ? 6.321 -4.786 -3.361 1.00 87.75 87 VAL A N 1
ATOM 678 C CA . VAL A 1 87 ? 5.380 -3.688 -3.101 1.00 87.75 87 VAL A CA 1
ATOM 679 C C . VAL A 1 87 ? 4.165 -4.199 -2.323 1.00 87.75 87 VAL A C 1
ATOM 681 O O . VAL A 1 87 ? 3.745 -3.582 -1.343 1.00 87.75 87 VAL A O 1
ATOM 684 N N . PHE A 1 88 ? 3.631 -5.363 -2.702 1.00 88.75 88 PHE A N 1
ATOM 685 C CA . PHE A 1 88 ? 2.536 -6.002 -1.977 1.00 88.75 88 PHE A CA 1
ATOM 686 C C . PHE A 1 88 ? 2.908 -6.323 -0.519 1.00 88.75 88 PHE A C 1
ATOM 688 O O . PHE A 1 88 ? 2.140 -5.971 0.375 1.00 88.75 88 PHE A O 1
ATOM 695 N N . LYS A 1 89 ? 4.080 -6.920 -0.249 1.00 88.12 89 LYS A N 1
ATOM 696 C CA . LYS A 1 89 ? 4.546 -7.206 1.126 1.00 88.12 89 LYS A CA 1
ATOM 697 C C . LYS A 1 89 ? 4.591 -5.934 1.973 1.00 88.12 89 LYS A C 1
ATOM 699 O O . LYS A 1 89 ? 4.031 -5.898 3.067 1.00 88.12 89 LYS A O 1
ATOM 704 N N . LYS A 1 90 ? 5.179 -4.868 1.436 1.00 90.38 90 LYS A N 1
ATOM 705 C CA . LYS A 1 90 ? 5.276 -3.573 2.115 1.00 90.38 90 LYS A CA 1
ATOM 706 C C . LYS A 1 90 ? 3.911 -2.935 2.387 1.00 90.38 90 LYS A C 1
ATOM 708 O O . LYS A 1 90 ? 3.684 -2.364 3.449 1.00 90.38 90 LYS A O 1
ATOM 713 N N . VAL A 1 91 ? 2.960 -3.088 1.468 1.00 91.19 91 VAL A N 1
ATOM 714 C CA . VAL A 1 91 ? 1.567 -2.680 1.697 1.00 91.19 91 VAL A CA 1
ATOM 715 C C . VAL A 1 91 ? 0.897 -3.513 2.785 1.00 91.19 91 VAL A C 1
ATOM 717 O O . VAL A 1 91 ? 0.124 -2.969 3.572 1.00 91.19 91 VAL A O 1
ATOM 720 N N . THR A 1 92 ? 1.172 -4.817 2.858 1.00 88.81 92 THR A N 1
ATOM 721 C CA . THR A 1 92 ? 0.601 -5.641 3.928 1.00 88.81 92 THR A CA 1
ATOM 722 C C . THR A 1 92 ? 1.119 -5.242 5.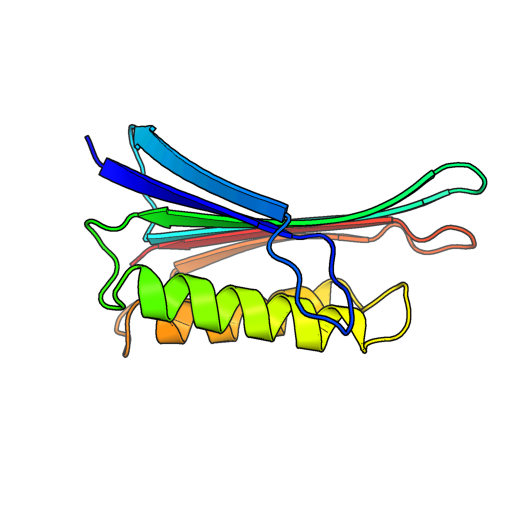304 1.00 88.81 92 THR A C 1
ATOM 724 O O . THR A 1 92 ? 0.312 -5.212 6.223 1.00 88.81 92 THR A O 1
ATOM 727 N N . GLU A 1 93 ? 2.394 -4.850 5.430 1.00 88.94 93 GLU A N 1
ATOM 728 C CA . GLU A 1 93 ? 2.955 -4.274 6.667 1.00 88.94 93 GLU A CA 1
ATOM 729 C C . GLU A 1 93 ? 2.184 -3.006 7.076 1.00 88.94 93 GLU A C 1
ATOM 731 O O . GLU A 1 93 ? 1.708 -2.906 8.205 1.00 88.94 93 GLU A O 1
ATOM 736 N N . LEU A 1 94 ? 1.932 -2.096 6.125 1.00 90.50 94 LEU A N 1
ATOM 737 C CA . LEU A 1 94 ? 1.124 -0.895 6.369 1.00 90.50 94 LEU A CA 1
ATOM 738 C C . LEU A 1 94 ? -0.306 -1.223 6.839 1.00 90.50 94 LEU A C 1
ATOM 740 O O . LEU A 1 94 ? -0.866 -0.503 7.663 1.00 90.50 94 LEU A O 1
ATOM 744 N N . PHE A 1 95 ? -0.928 -2.288 6.328 1.00 90.31 95 PHE A N 1
ATOM 745 C CA . PHE A 1 95 ? -2.257 -2.699 6.796 1.00 90.31 95 PHE A CA 1
ATOM 746 C C . PHE A 1 95 ? -2.253 -3.158 8.255 1.00 90.31 95 PHE A C 1
ATOM 748 O O . PHE A 1 95 ? -3.253 -2.957 8.945 1.00 90.31 95 PHE A O 1
ATOM 755 N N . GLU A 1 96 ? -1.156 -3.752 8.733 1.00 85.25 96 GLU A N 1
ATOM 756 C CA . GLU A 1 96 ? -1.034 -4.155 10.137 1.00 85.25 96 GLU A CA 1
ATOM 757 C C . GLU A 1 96 ? -0.995 -2.936 11.057 1.00 85.25 96 GLU A C 1
ATOM 759 O O . GLU A 1 96 ? -1.693 -2.928 12.070 1.00 85.25 96 GLU A O 1
ATOM 764 N N . ASP A 1 97 ? -0.278 -1.883 10.657 1.00 85.81 97 ASP A N 1
ATOM 765 C CA . ASP A 1 97 ? -0.203 -0.623 11.404 1.00 85.81 97 ASP A CA 1
ATOM 766 C C . ASP A 1 97 ? -1.566 0.077 11.512 1.00 85.81 97 ASP A C 1
ATOM 768 O O . ASP A 1 97 ? -1.861 0.721 12.517 1.00 85.81 9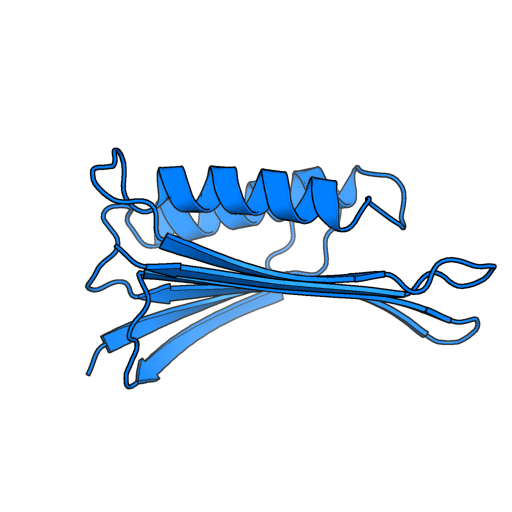7 ASP A O 1
ATOM 772 N N . ILE A 1 98 ? -2.431 -0.070 10.501 1.00 86.19 98 ILE A N 1
ATOM 773 C CA . ILE A 1 98 ? -3.751 0.579 10.463 1.00 86.19 98 ILE A CA 1
ATOM 774 C C . ILE A 1 98 ? -4.724 0.005 11.517 1.00 86.19 98 ILE A C 1
ATOM 776 O O . ILE A 1 98 ? -5.631 0.727 11.940 1.00 86.19 98 ILE A O 1
ATOM 780 N N . LYS A 1 99 ? -4.579 -1.261 11.950 1.00 80.38 99 LYS A N 1
ATOM 781 C CA . LYS A 1 99 ? -5.555 -1.961 12.826 1.00 80.38 99 LYS A CA 1
ATOM 782 C C . LYS A 1 99 ? -4.921 -2.939 13.852 1.00 80.38 99 LYS A C 1
ATOM 784 O O . LYS A 1 99 ? -5.460 -4.016 14.084 1.00 80.38 99 LYS A O 1
ATOM 789 N N . LEU A 1 100 ? -3.749 -2.621 14.414 1.00 60.53 100 LEU A N 1
ATOM 790 C CA . LEU A 1 100 ? -2.975 -3.454 15.372 1.00 60.53 100 LEU A CA 1
ATOM 791 C C . LEU A 1 100 ? -3.804 -4.107 16.521 1.00 60.53 100 LEU A C 1
ATOM 793 O O . LEU A 1 100 ? -4.493 -3.376 17.216 1.00 60.53 100 LEU A O 1
ATOM 797 N N . PRO A 1 101 ? -3.578 -5.378 16.949 1.00 58.31 101 PRO A N 1
ATOM 798 C CA . PRO A 1 101 ? -3.244 -6.601 16.223 1.00 58.31 101 PRO A CA 1
ATOM 799 C C . PRO A 1 101 ? -4.420 -7.625 16.168 1.00 58.31 101 PRO A C 1
ATOM 801 O O . PRO A 1 101 ? -5.267 -7.726 17.052 1.00 58.31 101 PRO A O 1
ATOM 804 N N . TYR A 1 102 ? -4.406 -8.436 15.106 1.00 56.31 102 TYR A N 1
ATOM 805 C CA . TYR A 1 102 ? -5.436 -9.343 14.564 1.00 56.31 102 TYR A CA 1
ATOM 806 C C . TYR A 1 102 ? -6.134 -10.386 15.462 1.00 56.31 102 TYR A C 1
ATOM 808 O O . TYR A 1 102 ? -5.534 -10.990 16.349 1.00 56.31 102 TYR A O 1
ATOM 816 N N . THR A 1 103 ? -7.331 -10.798 14.999 1.00 48.25 103 THR A N 1
ATOM 817 C CA . THR A 1 103 ? -7.803 -12.201 15.105 1.00 48.25 103 THR A CA 1
ATOM 818 C C . THR A 1 103 ? -8.190 -12.884 13.776 1.00 48.25 103 THR A C 1
ATOM 820 O O . THR A 1 103 ? -8.090 -14.106 13.713 1.00 48.25 103 THR A O 1
ATOM 823 N N . THR A 1 104 ? -8.561 -12.190 12.684 1.00 51.34 104 THR A N 1
ATOM 824 C CA . THR A 1 104 ? -9.038 -12.865 11.446 1.00 51.34 104 THR A CA 1
ATOM 825 C C . THR A 1 104 ? -8.614 -12.157 10.145 1.00 51.34 104 THR A C 1
ATOM 827 O O . THR A 1 104 ? -9.318 -11.334 9.578 1.00 51.34 104 THR A O 1
ATOM 830 N N . ARG A 1 105 ? -7.419 -12.488 9.639 1.00 57.47 105 ARG A N 1
ATOM 831 C CA . ARG A 1 105 ? -6.846 -11.942 8.391 1.00 57.47 105 ARG A CA 1
ATOM 832 C C . ARG A 1 105 ? -7.623 -12.400 7.150 1.00 57.47 105 ARG A C 1
ATOM 834 O O . ARG A 1 105 ? -7.393 -13.503 6.660 1.00 57.47 105 ARG A O 1
ATOM 841 N N . GLY A 1 106 ? -8.471 -11.547 6.583 1.00 69.00 106 GLY A N 1
ATOM 842 C CA . GLY A 1 106 ? -8.924 -11.686 5.199 1.00 69.00 106 GLY A CA 1
ATOM 843 C C . GLY A 1 106 ? -8.221 -10.667 4.307 1.00 69.00 106 GLY A C 1
ATOM 844 O O . GLY A 1 106 ? -8.724 -9.559 4.161 1.00 69.00 106 GLY A O 1
ATOM 845 N N . ILE A 1 107 ? -7.077 -11.005 3.699 1.00 82.62 107 ILE A N 1
ATOM 846 C CA . ILE A 1 107 ? -6.508 -10.194 2.606 1.00 82.62 107 ILE A CA 1
ATOM 847 C C . ILE A 1 107 ? -6.855 -10.869 1.285 1.00 82.62 107 ILE A C 1
ATOM 849 O O . ILE A 1 107 ? -6.457 -12.006 1.034 1.00 82.62 107 ILE A O 1
ATOM 853 N N . LYS A 1 108 ? -7.580 -10.161 0.419 1.00 85.94 108 LYS A N 1
ATOM 854 C CA . LYS A 1 108 ? -7.792 -10.575 -0.970 1.00 85.94 108 LYS A CA 1
ATOM 855 C C . LYS A 1 108 ? -6.819 -9.816 -1.860 1.00 85.94 108 LYS A C 1
ATOM 857 O O . LYS A 1 108 ? -6.923 -8.597 -1.974 1.00 85.94 108 LYS A O 1
ATOM 862 N N . ALA A 1 109 ? -5.910 -10.540 -2.505 1.00 85.62 109 ALA A N 1
ATOM 863 C CA . ALA A 1 109 ? -4.950 -9.978 -3.446 1.00 85.62 109 ALA A CA 1
ATOM 864 C C . ALA A 1 109 ? -5.235 -10.455 -4.876 1.00 85.62 109 ALA A C 1
ATOM 866 O O . ALA A 1 109 ? -5.578 -11.612 -5.111 1.00 85.62 109 ALA A O 1
ATOM 867 N N . THR A 1 110 ? -5.097 -9.561 -5.847 1.00 87.31 110 THR A N 1
ATOM 868 C CA . THR A 1 110 ? -5.022 -9.891 -7.274 1.00 87.31 110 THR A CA 1
ATOM 869 C C . THR A 1 110 ? -3.752 -9.260 -7.800 1.00 87.31 110 THR A C 1
ATOM 871 O O . THR A 1 110 ? -3.621 -8.045 -7.707 1.00 87.31 110 THR A O 1
ATOM 874 N N . ILE A 1 111 ? -2.827 -10.078 -8.298 1.00 84.62 111 ILE A N 1
ATOM 875 C CA . ILE A 1 111 ? -1.515 -9.653 -8.790 1.00 84.62 111 ILE A CA 1
ATOM 876 C C . ILE A 1 111 ? -1.427 -10.046 -10.263 1.00 84.62 111 ILE A C 1
ATOM 878 O O . ILE A 1 111 ? -1.786 -11.165 -10.631 1.00 84.62 111 ILE A O 1
ATOM 882 N N . TYR A 1 112 ? -0.983 -9.115 -11.094 1.00 81.75 112 TYR A N 1
ATOM 883 C CA . TYR A 1 112 ? -0.704 -9.314 -12.506 1.00 81.75 112 TYR A CA 1
ATOM 884 C C . TYR A 1 112 ? 0.703 -8.808 -12.797 1.00 81.75 112 TYR A C 1
ATOM 886 O O . TYR A 1 112 ? 1.013 -7.660 -12.483 1.00 81.75 112 TYR A O 1
ATOM 894 N N . ASP A 1 113 ? 1.511 -9.649 -13.428 1.00 76.31 113 ASP A N 1
ATOM 895 C CA . ASP A 1 113 ? 2.829 -9.302 -13.941 1.00 76.31 113 ASP A CA 1
ATOM 896 C C . ASP A 1 113 ? 2.939 -9.860 -15.362 1.00 76.31 113 ASP A C 1
ATOM 898 O O . ASP A 1 113 ? 2.579 -11.011 -15.621 1.00 76.31 113 ASP A O 1
ATOM 902 N N . SER A 1 114 ? 3.354 -9.009 -16.293 1.00 74.12 114 SER A N 1
ATOM 903 C CA . SER A 1 114 ? 3.461 -9.347 -17.714 1.00 74.12 114 SER A CA 1
ATOM 904 C C . SER A 1 114 ? 4.851 -9.834 -18.130 1.00 74.12 114 SER A C 1
ATOM 906 O O . SER A 1 114 ? 4.950 -10.467 -19.181 1.00 74.12 114 SER A O 1
ATOM 908 N N . GLY A 1 115 ? 5.898 -9.602 -17.324 1.00 64.69 115 GLY A N 1
ATOM 909 C CA . GLY A 1 115 ? 7.288 -9.896 -17.698 1.00 64.69 115 GLY A CA 1
ATOM 910 C C . GLY A 1 115 ? 7.744 -9.241 -19.020 1.00 64.69 115 GLY A C 1
ATOM 911 O O . GLY A 1 115 ? 7.055 -8.400 -19.593 1.00 64.69 115 GLY A O 1
ATOM 912 N N . GLY A 1 116 ? 8.917 -9.643 -19.525 1.00 66.25 116 GLY A N 1
ATOM 913 C CA . GLY A 1 116 ? 9.440 -9.220 -20.838 1.00 66.25 116 GLY A CA 1
ATOM 914 C C . GLY A 1 116 ? 10.241 -7.912 -20.839 1.00 66.25 116 GLY A C 1
ATOM 915 O O . GLY A 1 116 ? 10.648 -7.422 -19.790 1.00 66.25 116 GLY A O 1
ATOM 916 N N . ASP A 1 117 ? 10.483 -7.363 -22.035 1.00 63.03 117 ASP A N 1
ATOM 917 C CA . ASP A 1 117 ? 11.336 -6.175 -22.239 1.00 63.03 117 ASP A CA 1
ATOM 918 C C . ASP A 1 117 ? 10.723 -4.876 -21.672 1.00 63.03 117 ASP A C 1
ATOM 920 O O . ASP A 1 117 ? 11.441 -3.911 -21.422 1.00 63.03 117 ASP A O 1
ATOM 924 N N . TYR A 1 118 ? 9.406 -4.872 -21.423 1.00 66.25 118 TYR A N 1
ATOM 925 C CA . TYR A 1 118 ? 8.642 -3.748 -20.867 1.00 66.25 118 TYR A CA 1
ATOM 926 C C . TYR A 1 118 ? 7.681 -4.240 -19.767 1.00 66.25 118 TYR A C 1
ATOM 928 O O . TYR A 1 118 ? 6.471 -4.345 -20.003 1.00 66.25 118 TYR A O 1
ATOM 936 N N . PRO A 1 119 ? 8.187 -4.588 -18.567 1.00 69.44 119 PRO A N 1
ATOM 937 C CA . PRO A 1 119 ? 7.364 -5.206 -17.536 1.00 69.44 119 PRO A CA 1
ATOM 938 C C . PRO A 1 119 ? 6.277 -4.242 -17.056 1.00 69.44 119 PRO A C 1
ATOM 940 O O . PRO A 1 119 ? 6.541 -3.102 -16.674 1.00 69.44 119 PRO A O 1
ATOM 943 N N . THR A 1 120 ? 5.037 -4.717 -17.071 1.00 80.31 120 THR A N 1
ATOM 944 C CA . THR A 1 120 ? 3.883 -4.061 -16.450 1.00 80.31 120 THR A CA 1
ATOM 945 C C . THR A 1 120 ? 3.422 -4.902 -15.270 1.00 80.31 120 THR A C 1
ATOM 947 O O . THR A 1 120 ? 3.152 -6.097 -15.431 1.00 80.31 120 THR A O 1
ATOM 950 N N . GLY A 1 121 ? 3.282 -4.255 -14.116 1.00 82.56 121 GLY A N 1
ATOM 951 C CA . GLY A 1 121 ? 2.877 -4.854 -12.851 1.00 82.56 121 GLY A CA 1
ATOM 952 C C . GLY A 1 121 ? 1.636 -4.166 -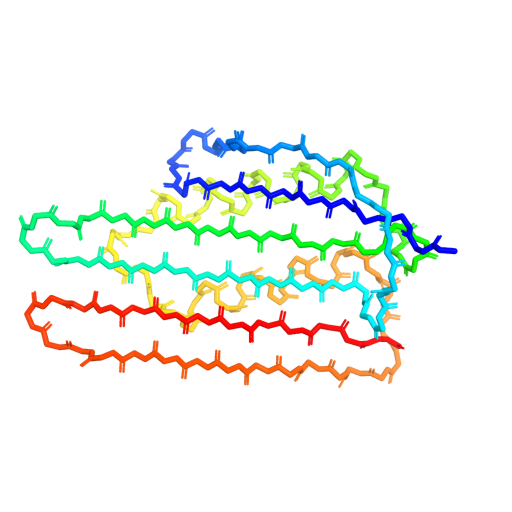12.300 1.00 82.56 121 GLY A C 1
ATOM 953 O O . GLY A 1 121 ? 1.495 -2.943 -12.365 1.00 82.56 121 GLY A O 1
ATOM 954 N N . ARG A 1 122 ? 0.686 -4.940 -11.783 1.00 87.50 122 ARG A N 1
ATOM 955 C CA . ARG A 1 122 ? -0.508 -4.404 -11.125 1.00 87.50 122 ARG A CA 1
ATOM 956 C C . ARG A 1 122 ? -0.855 -5.275 -9.941 1.00 87.50 122 ARG A C 1
ATOM 958 O O . ARG A 1 122 ? -0.909 -6.496 -10.079 1.00 87.50 122 ARG A O 1
ATOM 965 N N . PHE A 1 123 ? -1.200 -4.663 -8.815 1.00 90.69 123 PHE A N 1
ATOM 966 C CA . PHE A 1 123 ? -1.923 -5.399 -7.789 1.00 90.69 123 PHE A CA 1
ATOM 967 C C . PHE A 1 123 ? -3.074 -4.615 -7.187 1.00 90.69 123 PHE A C 1
ATOM 969 O O . PHE A 1 123 ? -3.090 -3.387 -7.142 1.00 90.69 123 PHE A O 1
ATOM 976 N N . LYS A 1 124 ? -4.038 -5.382 -6.689 1.00 92.94 124 LYS A N 1
ATOM 977 C CA . LYS A 1 124 ? -5.117 -4.911 -5.835 1.00 92.94 124 LYS A CA 1
ATOM 978 C C . LYS A 1 124 ? -5.129 -5.749 -4.569 1.00 92.94 124 LYS A C 1
ATOM 980 O O . LYS A 1 124 ? -5.380 -6.950 -4.650 1.00 92.94 124 LYS A O 1
ATOM 985 N N . ALA A 1 125 ? -4.873 -5.122 -3.429 1.00 92.50 125 ALA A N 1
ATOM 986 C CA . ALA A 1 125 ? -4.920 -5.745 -2.114 1.00 92.50 125 ALA A CA 1
ATOM 987 C C . ALA A 1 125 ? -6.076 -5.140 -1.320 1.00 92.50 125 ALA A C 1
ATOM 989 O O . ALA A 1 125 ? -6.144 -3.926 -1.147 1.00 92.50 125 ALA A O 1
ATOM 990 N N . VAL A 1 126 ? -7.001 -5.975 -0.857 1.00 91.31 126 VAL A N 1
ATOM 991 C CA . VAL A 1 126 ? -8.145 -5.550 -0.044 1.00 91.31 126 VAL A CA 1
ATOM 992 C C . VAL A 1 126 ? -8.060 -6.231 1.306 1.00 91.31 126 VAL A C 1
ATOM 994 O O . VAL A 1 126 ? -7.966 -7.457 1.365 1.00 91.31 126 VAL A O 1
ATOM 997 N N . TYR A 1 127 ? -8.099 -5.434 2.366 1.00 88.81 127 TYR A N 1
ATOM 998 C CA . TYR A 1 127 ? -8.047 -5.885 3.744 1.00 88.81 127 TYR A CA 1
ATOM 999 C C . TYR A 1 127 ? -9.421 -5.780 4.412 1.00 88.81 127 TYR A C 1
ATOM 1001 O O . TYR A 1 127 ? -10.001 -4.695 4.522 1.00 88.81 127 TYR A O 1
ATOM 1009 N N . TYR A 1 128 ? -9.915 -6.931 4.860 1.00 84.12 128 TYR A N 1
ATOM 1010 C CA . TYR A 1 128 ? -11.134 -7.104 5.642 1.00 84.12 128 TYR A CA 1
ATOM 1011 C C . TYR A 1 128 ? -10.753 -7.428 7.094 1.00 84.12 128 TYR A C 1
ATOM 1013 O O . TYR A 1 128 ? -9.815 -8.200 7.309 1.00 84.12 128 TYR A O 1
ATOM 1021 N N . ALA A 1 129 ? -11.472 -6.856 8.060 1.00 68.00 129 ALA A N 1
ATOM 1022 C CA . ALA A 1 129 ? -11.333 -7.159 9.486 1.00 68.00 129 ALA A CA 1
ATOM 1023 C C . ALA A 1 129 ? -12.655 -7.646 10.073 1.00 68.00 129 ALA A C 1
ATOM 1025 O O . ALA A 1 129 ? -13.704 -7.331 9.465 1.00 68.00 129 ALA A O 1
#

Sequence (129 aa):
MARILVLTCHPSPEGGVTNVRKSYGKAEYVALAEYYVTNEPDREYEILELRVNLDEAEADEKSITESFKNLCSELGRLPPLGDTIDVFKKVTELFEDIKLPYTTRGIKATIYDSGGDYPTGRFKAVYYA

Radius of gyration: 14.46 Å; chains: 1; bounding box: 37×26×41 Å